Protein AF-A0A1H7C2C5-F1 (afdb_monomer_lite)

Foldseek 3Di:
DVVVVVVLVVVVVVLVCVVVPDPPPPALPVVLLVSLLVQLLQQLLVLLVCVVPDDPVVSVVSLVVQLVCSLVVSLVCCCVRVNVPDDPVCSVVSSVVSSVSSNVSSPCSNPVVVVVVVVVVVVVVVVVD

Radius of gyration: 17.43 Å; chains: 1; bounding box: 59×27×44 Å

pLDDT: mean 74.54, std 15.96, range [37.81, 93.19]

Structure (mmCIF, N/CA/C/O backbone):
data_AF-A0A1H7C2C5-F1
#
_entry.id   AF-A0A1H7C2C5-F1
#
loop_
_atom_site.group_PDB
_atom_site.id
_atom_site.type_symbol
_atom_site.label_atom_id
_atom_site.label_alt_id
_atom_site.label_comp_id
_atom_site.label_asym_id
_atom_site.label_entity_id
_atom_site.label_seq_id
_atom_site.pdbx_PDB_ins_code
_atom_site.Cartn_x
_atom_site.Cartn_y
_atom_site.Cartn_z
_atom_site.occupancy
_atom_site.B_iso_or_equiv
_atom_site.auth_seq_id
_atom_site.auth_comp_id
_atom_site.auth_asym_id
_atom_site.auth_atom_id
_atom_site.pdbx_PDB_model_num
ATOM 1 N N . MET A 1 1 ? -12.682 -12.907 15.965 1.00 45.16 1 MET A N 1
ATOM 2 C CA . MET A 1 1 ? -11.270 -12.513 15.734 1.00 45.16 1 MET A CA 1
ATOM 3 C C . MET A 1 1 ? -10.476 -13.468 14.836 1.00 45.16 1 MET A C 1
ATOM 5 O O . MET A 1 1 ? -10.041 -13.028 13.784 1.00 45.16 1 MET A O 1
ATOM 9 N N . ARG A 1 2 ? -10.284 -14.760 15.165 1.00 41.16 2 ARG A N 1
ATOM 10 C CA . ARG A 1 2 ? -9.334 -15.632 14.422 1.00 41.16 2 ARG A CA 1
ATOM 11 C C . ARG A 1 2 ? -9.697 -15.914 12.943 1.00 41.16 2 ARG A C 1
ATOM 13 O O . ARG A 1 2 ? -8.806 -16.220 12.161 1.00 41.16 2 ARG A O 1
ATOM 20 N N . LYS A 1 3 ? -10.975 -15.812 12.546 1.00 41.53 3 LYS A N 1
ATOM 21 C CA . LYS A 1 3 ? -11.423 -16.008 11.148 1.00 41.53 3 LYS A CA 1
ATOM 22 C C . LYS A 1 3 ? -11.149 -14.797 10.244 1.00 41.53 3 LYS A C 1
ATOM 24 O O . LYS A 1 3 ? -10.765 -14.988 9.099 1.00 41.53 3 LYS A O 1
ATOM 29 N N . GLU A 1 4 ? -11.279 -13.574 10.760 1.00 46.84 4 GLU A N 1
ATOM 30 C CA . GLU A 1 4 ? -11.081 -12.355 9.960 1.00 46.84 4 GLU A CA 1
ATOM 31 C C . GLU A 1 4 ? -9.606 -12.124 9.619 1.00 46.84 4 GLU A C 1
ATOM 33 O O . GLU A 1 4 ? -9.287 -11.840 8.468 1.00 46.84 4 GLU A O 1
ATOM 38 N N . ILE A 1 5 ? -8.701 -12.382 10.574 1.00 52.12 5 ILE A N 1
ATOM 39 C CA . ILE A 1 5 ? -7.242 -12.312 10.366 1.00 52.12 5 ILE A CA 1
ATOM 40 C C . ILE A 1 5 ? -6.801 -13.255 9.233 1.00 52.12 5 ILE A C 1
ATOM 42 O O . ILE A 1 5 ? -6.008 -12.872 8.377 1.00 52.12 5 ILE A O 1
ATOM 46 N N . LYS A 1 6 ? -7.360 -14.474 9.179 1.00 50.94 6 LYS A N 1
ATOM 47 C CA . LYS A 1 6 ? -7.051 -15.449 8.119 1.00 50.94 6 LYS A CA 1
ATOM 48 C C . LYS A 1 6 ? -7.503 -14.969 6.743 1.00 50.94 6 LYS A C 1
ATOM 50 O O . LYS A 1 6 ? -6.771 -15.156 5.783 1.00 50.94 6 LYS A O 1
ATOM 55 N N . LEU A 1 7 ? -8.669 -14.329 6.658 1.00 60.94 7 LEU A N 1
ATOM 56 C CA . LEU A 1 7 ? -9.227 -13.822 5.402 1.00 60.94 7 LEU A CA 1
ATOM 57 C C . LEU A 1 7 ? -8.425 -12.638 4.844 1.00 60.94 7 LEU A C 1
ATOM 59 O O . LEU A 1 7 ? -8.305 -12.509 3.635 1.00 60.94 7 LEU A O 1
ATOM 63 N N . HIS A 1 8 ? -7.829 -11.816 5.714 1.00 57.47 8 HIS A N 1
ATOM 64 C CA . HIS A 1 8 ? -6.982 -10.685 5.313 1.00 57.47 8 HIS A CA 1
ATOM 65 C C . HIS A 1 8 ? -5.645 -11.148 4.743 1.00 57.47 8 HIS A C 1
ATOM 67 O O . HIS A 1 8 ? -5.204 -10.657 3.708 1.00 57.47 8 HIS A O 1
ATOM 73 N N . ILE A 1 9 ? -5.027 -12.124 5.407 1.00 58.62 9 ILE A N 1
ATOM 74 C CA . ILE A 1 9 ? -3.792 -12.749 4.937 1.00 58.62 9 ILE A CA 1
ATOM 75 C C . ILE A 1 9 ? -4.055 -13.494 3.622 1.00 58.62 9 ILE A C 1
ATOM 77 O O . ILE A 1 9 ? -3.260 -13.363 2.699 1.00 58.62 9 ILE A O 1
ATOM 81 N N . LEU A 1 10 ? -5.192 -14.195 3.497 1.00 64.19 10 LEU A N 1
ATOM 82 C CA . LEU A 1 10 ? -5.603 -14.834 2.241 1.00 64.19 10 LEU A CA 1
ATOM 83 C C . LEU A 1 10 ? -5.870 -13.820 1.128 1.00 64.19 10 LEU A C 1
ATOM 85 O O . LEU A 1 10 ? -5.505 -14.081 -0.010 1.00 64.19 10 LEU A O 1
ATOM 89 N N . PHE A 1 11 ? -6.500 -12.685 1.448 1.00 66.12 11 PHE A N 1
ATOM 90 C CA . PHE A 1 11 ? -6.742 -11.619 0.483 1.00 66.12 11 PHE A CA 1
ATOM 91 C C . PHE A 1 11 ? -5.412 -11.073 -0.027 1.00 66.12 11 PHE A C 1
ATOM 93 O O . PHE A 1 11 ? -5.186 -11.170 -1.222 1.00 66.12 11 PHE A O 1
ATOM 100 N N . CYS A 1 12 ? -4.508 -10.629 0.860 1.00 64.81 12 CYS A N 1
ATOM 101 C CA . CYS A 1 12 ? -3.167 -10.158 0.488 1.00 64.81 12 CYS A CA 1
ATOM 102 C C . CYS A 1 12 ? -2.358 -11.199 -0.299 1.00 64.81 12 CYS A C 1
ATOM 104 O O . CYS A 1 12 ? -1.734 -10.849 -1.294 1.00 64.81 12 CYS A O 1
ATOM 106 N N . LEU A 1 13 ? -2.353 -12.469 0.124 1.00 62.38 13 LEU A N 1
ATOM 107 C CA . LEU A 1 13 ? -1.646 -13.542 -0.589 1.00 62.38 13 LEU A CA 1
ATOM 108 C C . LEU A 1 13 ? -2.272 -13.831 -1.956 1.00 62.38 13 LEU A C 1
ATOM 110 O O . LEU A 1 13 ? -1.547 -14.051 -2.922 1.00 62.38 13 LEU A O 1
ATOM 114 N N . GLY A 1 14 ? -3.602 -13.812 -2.049 1.00 66.50 14 GLY A N 1
ATOM 115 C CA . GLY A 1 14 ? -4.335 -14.017 -3.294 1.00 66.50 14 GLY A CA 1
ATOM 116 C C . GLY A 1 14 ? -4.087 -12.893 -4.296 1.00 66.50 14 GLY A C 1
ATOM 117 O O . GLY A 1 14 ? -3.810 -13.169 -5.460 1.00 66.50 14 GLY A O 1
ATOM 118 N N . THR A 1 15 ? -4.103 -11.635 -3.851 1.00 62.94 15 THR A N 1
ATOM 119 C CA . THR A 1 15 ? -3.767 -10.490 -4.704 1.00 62.94 15 THR A CA 1
ATOM 120 C C . THR A 1 15 ? -2.300 -10.508 -5.139 1.00 62.94 15 THR A C 1
ATOM 122 O O . THR A 1 15 ? -2.024 -10.231 -6.304 1.00 62.94 15 THR A O 1
ATOM 125 N N . LEU A 1 16 ? -1.371 -10.914 -4.265 1.00 60.38 16 LEU A N 1
ATOM 126 C CA . LEU A 1 16 ? 0.046 -11.079 -4.616 1.00 60.38 16 LEU A CA 1
ATOM 127 C C . LEU A 1 16 ? 0.260 -12.173 -5.683 1.00 60.38 16 LEU A C 1
ATOM 129 O O . LEU A 1 16 ? 0.997 -11.964 -6.643 1.00 60.38 16 LEU A O 1
ATOM 133 N N . LEU A 1 17 ? -0.412 -13.324 -5.546 1.00 63.19 17 LEU A N 1
ATOM 134 C CA . LEU A 1 17 ? -0.318 -14.448 -6.490 1.00 63.19 17 LEU A CA 1
ATOM 135 C C . LEU A 1 17 ? -0.891 -14.113 -7.873 1.00 63.19 17 LEU A C 1
ATOM 137 O O . LEU A 1 17 ? -0.313 -14.517 -8.880 1.00 63.19 17 LEU A O 1
ATOM 141 N N . ILE A 1 18 ? -1.987 -13.351 -7.933 1.00 62.50 18 ILE A N 1
ATOM 142 C CA . ILE A 1 18 ? -2.573 -12.886 -9.201 1.00 62.50 18 ILE A CA 1
ATOM 143 C C . ILE A 1 18 ? -1.588 -11.979 -9.955 1.00 62.50 18 ILE A C 1
ATOM 145 O O . ILE A 1 18 ? -1.465 -12.096 -11.171 1.00 62.50 18 ILE A O 1
ATOM 149 N N . PHE A 1 19 ? -0.845 -11.128 -9.244 1.00 54.84 19 PHE A N 1
ATOM 150 C CA . PHE A 1 19 ? 0.136 -10.222 -9.850 1.00 54.84 19 PHE A CA 1
ATOM 151 C C . PHE A 1 19 ? 1.435 -10.903 -10.285 1.00 54.84 19 PHE A C 1
ATOM 153 O O . PHE A 1 19 ? 2.002 -10.521 -11.300 1.00 54.84 19 PHE A O 1
ATOM 160 N N . ILE A 1 20 ? 1.900 -11.916 -9.550 1.00 56.19 20 ILE A N 1
ATOM 161 C CA . ILE A 1 20 ? 3.077 -12.706 -9.950 1.00 56.19 20 ILE A CA 1
ATOM 162 C C . ILE A 1 20 ? 2.745 -13.604 -11.156 1.00 56.19 20 ILE A C 1
ATOM 164 O O . ILE A 1 20 ? 3.611 -13.868 -11.986 1.00 56.19 20 ILE A O 1
ATOM 168 N N . GLY A 1 21 ? 1.500 -14.089 -11.249 1.00 52.66 21 GLY A N 1
ATOM 169 C CA . GLY A 1 21 ? 1.078 -15.057 -12.264 1.00 52.66 21 GLY A CA 1
ATOM 170 C C . GLY A 1 21 ? 0.558 -14.466 -13.576 1.00 52.66 21 GLY A C 1
ATOM 171 O O . GLY A 1 21 ? 0.547 -15.176 -14.580 1.00 52.66 21 GLY A O 1
ATOM 172 N N . GLN A 1 22 ? 0.113 -13.205 -13.602 1.00 53.41 22 GLN A N 1
ATOM 173 C CA . GLN A 1 22 ? -0.385 -12.584 -14.830 1.00 53.41 22 GLN A CA 1
ATOM 174 C C . GLN A 1 22 ? 0.714 -11.782 -15.532 1.00 53.41 22 GLN A C 1
ATOM 176 O O . GLN A 1 22 ? 1.234 -10.825 -14.959 1.00 53.41 22 GLN A O 1
ATOM 181 N N . PRO A 1 23 ? 1.028 -12.087 -16.802 1.00 48.84 23 PRO A N 1
ATOM 182 C CA . PRO A 1 23 ? 1.671 -11.110 -17.651 1.00 48.84 23 PRO A CA 1
ATOM 183 C C . PRO A 1 23 ? 0.610 -10.028 -17.928 1.00 48.84 23 PRO A C 1
ATOM 185 O O . PRO A 1 23 ? -0.391 -10.268 -18.603 1.00 48.84 23 PRO A O 1
ATOM 188 N N . LEU A 1 24 ? 0.756 -8.852 -17.321 1.00 54.78 24 LEU A N 1
ATOM 189 C CA . LEU A 1 24 ? -0.144 -7.717 -17.535 1.00 54.78 24 LEU A CA 1
ATOM 190 C C . LEU A 1 24 ? 0.228 -7.074 -18.875 1.00 54.78 24 LEU A C 1
ATOM 192 O O . LEU A 1 24 ? 0.979 -6.105 -18.915 1.00 54.78 24 LEU A O 1
ATOM 196 N N . ILE A 1 25 ? -0.224 -7.693 -19.969 1.00 57.34 25 ILE A N 1
ATOM 197 C CA . ILE A 1 25 ? 0.413 -7.562 -21.290 1.00 57.34 25 ILE A CA 1
ATOM 198 C C . ILE A 1 25 ? 0.196 -6.216 -21.997 1.00 57.34 25 ILE A C 1
ATOM 200 O O . ILE A 1 25 ? 1.007 -5.894 -22.850 1.00 57.34 25 ILE A O 1
ATOM 204 N N . ASP A 1 26 ? -0.751 -5.360 -21.602 1.00 60.28 26 ASP A N 1
ATOM 205 C CA . ASP A 1 26 ? -0.970 -4.109 -22.356 1.00 60.28 26 ASP A CA 1
ATOM 206 C C . ASP A 1 26 ? -0.792 -2.809 -21.551 1.00 60.28 26 ASP A C 1
ATOM 208 O O . ASP A 1 26 ? -0.499 -1.777 -22.144 1.00 60.28 26 ASP A O 1
ATOM 212 N N . ASN A 1 27 ? -0.949 -2.811 -20.216 1.00 68.88 27 ASN A N 1
ATOM 213 C CA . ASN A 1 27 ? -0.888 -1.585 -19.392 1.00 68.88 27 ASN A CA 1
ATOM 214 C C . ASN A 1 27 ? -0.433 -1.847 -17.934 1.00 68.88 27 ASN A C 1
ATOM 216 O O . ASN A 1 27 ? -1.234 -1.727 -16.997 1.00 68.88 27 ASN A O 1
ATOM 220 N N . PRO A 1 28 ? 0.849 -2.180 -17.695 1.00 73.38 28 PRO A N 1
ATOM 221 C CA . PRO A 1 28 ? 1.359 -2.523 -16.361 1.00 73.38 28 PRO A CA 1
ATOM 222 C C . PRO A 1 28 ? 1.219 -1.378 -15.339 1.00 73.38 28 PRO A C 1
ATOM 224 O O . PRO A 1 28 ? 0.956 -1.631 -14.163 1.00 73.38 28 PRO A O 1
ATOM 227 N N . HIS A 1 29 ? 1.300 -0.118 -15.783 1.00 75.50 29 HIS A N 1
ATOM 228 C CA . HIS A 1 29 ? 1.165 1.066 -14.924 1.00 75.50 29 HIS A CA 1
ATOM 229 C C . HIS A 1 29 ? -0.220 1.173 -14.270 1.00 75.50 29 HIS A C 1
ATOM 231 O O . HIS A 1 29 ? -0.331 1.362 -13.057 1.00 75.50 29 HIS A O 1
ATOM 237 N N . SER A 1 30 ? -1.289 1.044 -15.063 1.00 73.50 30 SER A N 1
ATOM 238 C CA . SER A 1 30 ? -2.669 1.178 -14.580 1.00 73.50 30 SER A CA 1
ATOM 239 C C . SER A 1 30 ? -3.022 0.074 -13.593 1.00 73.50 30 SER A C 1
ATOM 241 O O . SER A 1 30 ? -3.701 0.315 -12.595 1.00 73.50 30 SER A O 1
ATOM 243 N N . VAL A 1 31 ? -2.525 -1.134 -13.852 1.00 77.62 31 VAL A N 1
ATOM 244 C CA . VAL A 1 31 ? -2.812 -2.299 -13.022 1.00 77.62 31 VAL A CA 1
ATOM 245 C C . VAL A 1 31 ? -2.049 -2.216 -11.700 1.00 77.62 31 VAL A C 1
ATOM 247 O O . VAL A 1 31 ? -2.656 -2.385 -10.642 1.00 77.62 31 VAL A O 1
ATOM 250 N N . PHE A 1 32 ? -0.771 -1.828 -11.733 1.00 83.62 32 PHE A N 1
ATOM 251 C CA . PHE A 1 32 ? -0.003 -1.505 -10.529 1.00 83.62 32 PHE A CA 1
ATOM 252 C C . PHE A 1 32 ? -0.688 -0.425 -9.675 1.00 83.62 32 PHE A C 1
ATOM 254 O O . PHE A 1 32 ? -0.890 -0.619 -8.474 1.00 83.62 32 PHE A O 1
ATOM 261 N N . GLY A 1 33 ? -1.101 0.688 -10.291 1.00 79.56 33 GLY A N 1
ATOM 262 C CA . GLY A 1 33 ? -1.767 1.784 -9.585 1.00 79.56 33 GLY A CA 1
ATOM 263 C C . GLY A 1 33 ? -3.083 1.355 -8.931 1.00 79.56 33 GLY A C 1
ATOM 264 O O . GLY A 1 33 ? -3.322 1.654 -7.759 1.00 79.56 33 GLY A O 1
ATOM 265 N N . TYR A 1 34 ? -3.915 0.600 -9.653 1.00 79.94 34 TYR A N 1
ATOM 266 C CA . TYR A 1 34 ? -5.188 0.095 -9.133 1.00 79.94 34 TYR A CA 1
ATOM 267 C C . TYR A 1 34 ? -4.999 -0.891 -7.972 1.00 79.94 34 TYR A C 1
ATOM 269 O O . TYR A 1 34 ? -5.740 -0.864 -6.987 1.00 79.94 34 TYR A O 1
ATOM 277 N N . PHE A 1 35 ? -3.976 -1.736 -8.045 1.00 82.56 35 PHE A N 1
ATOM 278 C CA . PHE A 1 35 ? -3.631 -2.650 -6.963 1.00 82.56 35 PHE A CA 1
ATOM 279 C C . PHE A 1 35 ? -3.156 -1.918 -5.715 1.00 82.56 35 PHE A C 1
ATOM 281 O O . PHE A 1 35 ? -3.686 -2.145 -4.624 1.00 82.56 35 PHE A O 1
ATOM 288 N N . LEU A 1 36 ? -2.201 -1.001 -5.880 1.00 85.94 36 LEU A N 1
ATOM 289 C CA . LEU A 1 36 ? -1.669 -0.213 -4.776 1.00 85.94 36 LEU A CA 1
ATOM 290 C C . LEU A 1 36 ? -2.789 0.585 -4.090 1.00 85.94 36 LEU A C 1
ATOM 292 O O . LEU A 1 36 ? -2.832 0.655 -2.860 1.00 85.94 36 LEU A O 1
ATOM 296 N N . PHE A 1 37 ? -3.739 1.105 -4.874 1.00 86.88 37 PHE A N 1
ATOM 297 C CA . PHE A 1 37 ? -4.947 1.773 -4.392 1.00 86.88 37 PHE A CA 1
ATOM 298 C C . PHE A 1 37 ? -5.807 0.858 -3.514 1.00 86.88 37 PHE A C 1
ATOM 300 O O . PHE A 1 37 ? -6.070 1.181 -2.352 1.00 86.88 37 PHE A O 1
ATOM 307 N N . LEU A 1 38 ? -6.230 -0.296 -4.045 1.00 86.25 38 LEU A N 1
ATOM 308 C CA . LEU A 1 38 ? -7.117 -1.222 -3.337 1.00 86.25 38 LEU A CA 1
ATOM 309 C C . LEU A 1 38 ? -6.478 -1.749 -2.050 1.00 86.25 38 LEU A C 1
ATOM 311 O O . LEU A 1 38 ? -7.121 -1.744 -0.997 1.00 86.25 38 LEU A O 1
ATOM 315 N N . CYS A 1 39 ? -5.215 -2.166 -2.119 1.00 86.44 39 CYS A N 1
ATOM 316 C CA . CYS A 1 39 ? -4.474 -2.686 -0.976 1.00 86.44 39 CYS A CA 1
ATOM 317 C C . CYS A 1 39 ? -4.287 -1.630 0.121 1.00 86.44 39 CYS A C 1
ATOM 319 O O . CYS A 1 39 ? -4.517 -1.919 1.299 1.00 86.44 39 CYS A O 1
ATOM 321 N N . SER A 1 40 ? -3.947 -0.395 -0.253 1.00 90.19 40 SER A N 1
ATOM 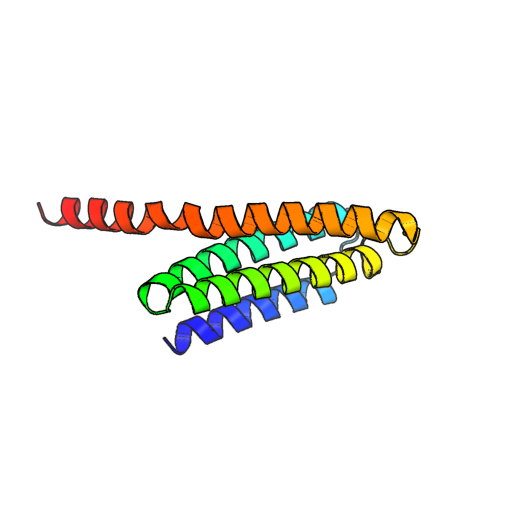322 C CA . SER A 1 40 ? -3.764 0.700 0.703 1.00 90.19 40 SER A CA 1
ATOM 323 C C . SER A 1 40 ? -5.086 1.116 1.358 1.00 90.19 40 SER A C 1
ATOM 325 O O . SER A 1 40 ? -5.144 1.258 2.579 1.00 90.19 40 SER A O 1
ATOM 327 N N . ILE A 1 41 ? -6.181 1.231 0.596 1.00 89.31 41 ILE A N 1
ATOM 328 C CA . ILE A 1 41 ? -7.514 1.514 1.163 1.00 89.31 41 ILE A CA 1
ATOM 329 C C . ILE A 1 41 ? -7.959 0.397 2.104 1.00 89.31 41 ILE A C 1
ATOM 331 O O . ILE A 1 41 ? -8.450 0.658 3.207 1.00 89.31 41 ILE A O 1
ATOM 335 N N . TYR A 1 42 ? -7.789 -0.853 1.683 1.00 86.00 42 TYR A N 1
ATOM 336 C CA . TYR A 1 42 ? -8.143 -2.005 2.496 1.00 86.00 42 TYR A CA 1
ATOM 337 C C . TYR A 1 42 ? -7.386 -2.012 3.825 1.00 86.00 42 TYR A C 1
ATOM 339 O O . TYR A 1 42 ? -7.987 -2.190 4.886 1.00 86.00 42 TYR A O 1
ATOM 347 N N . MET A 1 43 ? -6.079 -1.756 3.777 1.00 87.69 43 MET A N 1
ATOM 348 C CA . MET A 1 43 ? -5.244 -1.713 4.968 1.00 87.69 43 MET A CA 1
ATOM 349 C C . MET A 1 43 ? -5.646 -0.561 5.897 1.00 87.69 43 MET A C 1
ATOM 351 O O . MET A 1 43 ? -5.783 -0.768 7.102 1.00 87.69 43 MET A O 1
ATOM 355 N N . GLY A 1 44 ? -5.949 0.618 5.346 1.00 88.38 44 GLY A N 1
ATOM 356 C CA . GLY A 1 44 ? -6.478 1.749 6.111 1.00 88.38 44 GLY A CA 1
ATOM 357 C C . GLY A 1 44 ? -7.768 1.395 6.855 1.00 88.38 44 GLY A C 1
ATOM 358 O O . GLY A 1 44 ? -7.900 1.646 8.056 1.00 88.38 44 GLY A O 1
ATOM 359 N N . ARG A 1 45 ? -8.697 0.724 6.166 1.00 87.19 45 ARG A N 1
ATOM 360 C CA . ARG A 1 45 ? -9.943 0.223 6.762 1.00 87.19 45 ARG A CA 1
ATOM 361 C C . ARG A 1 45 ? -9.676 -0.803 7.865 1.00 87.19 45 ARG A C 1
ATOM 363 O O . ARG A 1 45 ? -10.344 -0.770 8.900 1.00 87.19 45 ARG A O 1
ATOM 370 N N . TRP A 1 46 ? -8.728 -1.714 7.663 1.00 86.75 46 TRP A N 1
ATOM 371 C CA . TRP A 1 46 ? -8.376 -2.707 8.675 1.00 86.75 46 TRP A CA 1
ATOM 372 C C . TRP A 1 46 ? -7.801 -2.057 9.938 1.00 86.75 46 TRP A C 1
ATOM 374 O O . TRP A 1 46 ? -8.245 -2.389 11.039 1.00 86.75 46 TRP A O 1
ATOM 384 N N . ILE A 1 47 ? -6.899 -1.081 9.789 1.00 88.44 47 ILE A N 1
ATOM 385 C CA . ILE A 1 47 ? -6.328 -0.316 10.909 1.00 88.44 47 ILE A CA 1
ATOM 386 C C . ILE A 1 47 ? -7.444 0.376 11.706 1.00 88.44 47 ILE A C 1
ATOM 388 O O . ILE A 1 47 ? -7.458 0.313 12.936 1.00 88.44 47 ILE A O 1
ATOM 392 N N . TYR A 1 48 ? -8.429 0.972 11.026 1.00 86.00 48 TYR A N 1
ATOM 393 C CA . TYR A 1 48 ? -9.604 1.539 11.692 1.00 86.00 48 TYR A CA 1
ATOM 394 C C . TYR A 1 48 ? -10.406 0.476 12.457 1.00 86.00 48 TYR A C 1
ATOM 396 O O . TYR A 1 48 ? -10.805 0.702 13.598 1.00 86.00 48 TYR A O 1
ATOM 404 N N . GLY A 1 49 ? -10.592 -0.713 11.880 1.00 80.88 49 GLY A N 1
ATOM 405 C CA . GLY A 1 49 ? -11.211 -1.853 12.563 1.00 80.88 49 GLY A CA 1
ATOM 406 C C . GLY A 1 49 ? -10.482 -2.267 13.848 1.00 80.88 49 GLY A C 1
ATOM 407 O O . GLY A 1 49 ? -11.133 -2.618 14.830 1.00 80.88 49 GLY A O 1
ATOM 408 N N . GLN A 1 50 ? -9.150 -2.168 13.877 1.00 82.44 50 GLN A N 1
ATOM 409 C CA . GLN A 1 50 ? -8.347 -2.442 15.078 1.00 82.44 50 GLN A CA 1
ATOM 410 C C . GLN A 1 50 ? -8.383 -1.305 16.110 1.00 82.44 50 GLN A C 1
ATOM 412 O O . GLN A 1 50 ? -8.071 -1.535 17.279 1.00 82.44 50 GLN A O 1
ATOM 417 N N . SER A 1 51 ? -8.803 -0.095 15.721 1.00 81.19 51 SER A N 1
ATOM 418 C CA . SER A 1 51 ? -8.809 1.073 16.612 1.00 81.19 51 SER A CA 1
ATOM 419 C C . SER A 1 51 ? -9.756 0.959 17.809 1.00 81.19 51 SER A C 1
ATOM 421 O O . SER A 1 51 ? -9.584 1.664 18.797 1.00 81.19 51 SER A O 1
ATOM 423 N N . TYR A 1 52 ? -10.728 0.045 17.748 1.00 75.31 52 TYR A N 1
ATOM 424 C CA . TYR A 1 52 ? -11.669 -0.217 18.840 1.00 75.31 52 TYR A CA 1
ATOM 425 C C . TYR A 1 52 ? -11.069 -1.048 19.978 1.00 75.31 52 TYR A C 1
ATOM 427 O O . TYR A 1 52 ? -11.628 -1.074 21.072 1.00 75.31 52 TYR A O 1
ATOM 435 N N . THR A 1 53 ? -9.966 -1.752 19.720 1.00 75.88 53 THR A N 1
ATOM 436 C CA . THR A 1 53 ? -9.359 -2.701 20.667 1.00 75.88 53 THR A CA 1
ATOM 437 C C . THR A 1 53 ? -7.883 -2.431 20.940 1.00 75.88 53 THR A C 1
ATOM 439 O O . THR A 1 53 ? -7.353 -2.946 21.920 1.00 75.88 53 THR A O 1
ATOM 442 N N . ALA A 1 54 ? -7.205 -1.670 20.080 1.00 77.69 54 ALA A N 1
ATOM 443 C CA . ALA A 1 54 ? -5.780 -1.373 20.188 1.00 77.69 54 ALA A CA 1
ATOM 444 C C .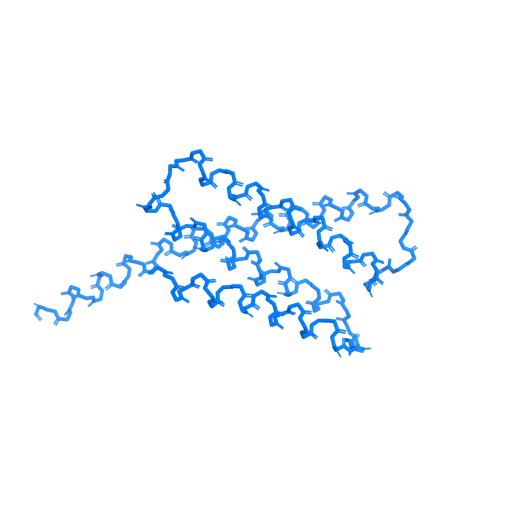 ALA A 1 54 ? -5.522 0.004 20.821 1.00 77.69 54 ALA A C 1
ATOM 446 O O . ALA A 1 54 ? -6.310 0.937 20.662 1.00 77.69 54 ALA A O 1
ATOM 447 N N . ASN A 1 55 ? -4.380 0.152 21.498 1.00 86.75 55 ASN A N 1
ATOM 448 C CA . ASN A 1 55 ? -3.934 1.447 22.008 1.00 86.75 55 ASN A CA 1
ATOM 449 C C . ASN A 1 55 ? -3.548 2.386 20.859 1.00 86.75 55 ASN A C 1
ATOM 451 O O . ASN A 1 55 ? -3.113 1.944 19.794 1.00 86.75 55 ASN A O 1
ATOM 455 N N . TRP A 1 56 ? -3.608 3.698 21.100 1.00 80.62 56 TRP A N 1
ATOM 456 C CA . TRP A 1 56 ? -3.249 4.708 20.096 1.00 80.62 56 TRP A CA 1
ATOM 457 C C . TRP A 1 56 ? -1.839 4.516 19.516 1.00 80.62 56 TRP A C 1
ATOM 459 O O . TRP A 1 56 ? -1.626 4.657 18.313 1.00 80.62 56 TRP A O 1
ATOM 469 N N . LEU A 1 57 ? -0.886 4.119 20.364 1.00 86.06 57 LEU A N 1
ATOM 470 C CA . LEU A 1 57 ? 0.491 3.838 19.962 1.00 86.06 57 LEU A CA 1
ATOM 471 C C . LEU A 1 57 ? 0.601 2.608 19.040 1.00 86.06 57 LEU A C 1
ATOM 473 O O . LEU A 1 57 ? 1.416 2.601 18.119 1.00 86.06 57 LEU A O 1
ATOM 477 N N . ASP A 1 58 ? -0.243 1.595 19.237 1.00 82.38 58 ASP A N 1
ATOM 478 C CA . ASP A 1 58 ? -0.271 0.400 18.388 1.00 82.3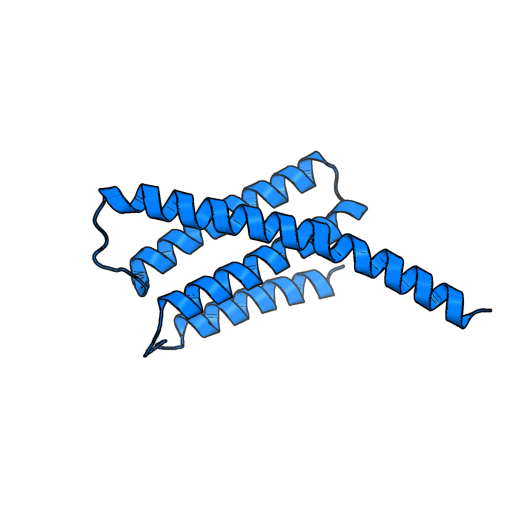8 58 ASP A CA 1
ATOM 479 C C . ASP A 1 58 ? -0.924 0.697 17.036 1.00 82.38 58 ASP A C 1
ATOM 481 O O . ASP A 1 58 ? -0.408 0.275 16.003 1.00 82.38 58 ASP A O 1
ATOM 485 N N . ILE A 1 59 ? -1.991 1.501 17.017 1.00 86.19 59 ILE A N 1
ATOM 486 C CA . ILE A 1 59 ? -2.618 1.994 15.779 1.00 86.19 59 ILE A CA 1
ATOM 487 C C . ILE A 1 59 ? -1.601 2.793 14.957 1.00 86.19 59 ILE A C 1
ATOM 489 O O . ILE A 1 59 ? -1.460 2.572 13.753 1.00 86.19 59 ILE A O 1
ATOM 493 N N . PHE A 1 60 ? -0.852 3.684 15.613 1.00 86.31 60 PHE A N 1
ATOM 494 C CA . PHE A 1 60 ? 0.206 4.465 14.978 1.00 86.31 60 PHE A CA 1
ATOM 495 C C . PHE A 1 60 ? 1.286 3.560 14.368 1.00 86.31 60 PHE A C 1
ATOM 497 O O . PHE A 1 60 ? 1.652 3.728 13.204 1.00 86.31 60 PHE A O 1
ATOM 504 N N . ARG A 1 61 ? 1.747 2.543 15.108 1.00 85.94 61 ARG A N 1
ATOM 505 C CA . ARG A 1 61 ? 2.709 1.548 14.602 1.00 85.94 61 ARG A CA 1
ATOM 506 C C . ARG A 1 61 ? 2.163 0.765 13.409 1.00 85.94 61 ARG A C 1
ATOM 508 O O . ARG A 1 61 ? 2.878 0.609 12.423 1.00 85.94 61 ARG A O 1
ATOM 515 N N . MET A 1 62 ? 0.913 0.303 13.467 1.00 86.81 62 MET A N 1
ATOM 516 C CA . MET A 1 62 ? 0.266 -0.421 12.364 1.00 86.81 62 MET A CA 1
ATOM 517 C C . MET A 1 62 ? 0.156 0.445 11.106 1.00 86.81 62 MET A C 1
ATOM 519 O O . MET A 1 62 ? 0.410 -0.047 10.005 1.00 86.81 62 MET A O 1
ATOM 523 N N . PHE A 1 63 ? -0.172 1.730 11.263 1.00 89.44 63 PHE A N 1
ATOM 524 C CA . PHE A 1 63 ? -0.219 2.686 10.161 1.00 89.44 63 PHE A CA 1
ATOM 525 C C . PHE A 1 63 ? 1.155 2.880 9.520 1.00 89.44 63 PHE A C 1
ATOM 527 O O . PHE A 1 63 ? 1.294 2.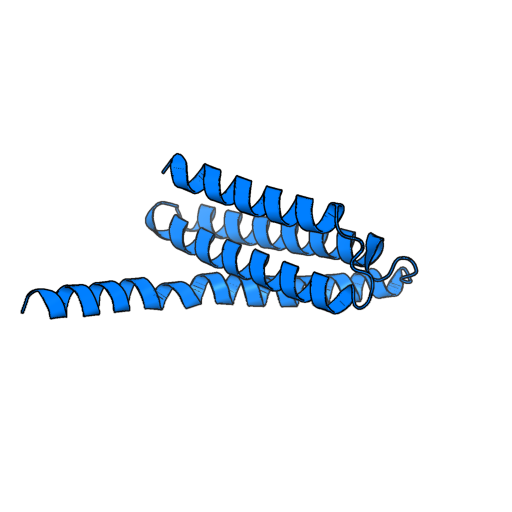685 8.314 1.00 89.44 63 PHE A O 1
ATOM 534 N N . PHE A 1 64 ? 2.179 3.198 10.317 1.00 90.31 64 PHE A N 1
ATOM 535 C CA . PHE A 1 64 ? 3.533 3.419 9.805 1.00 90.31 64 PHE A CA 1
ATOM 536 C C . PHE A 1 64 ? 4.122 2.166 9.159 1.00 90.31 64 PHE A C 1
ATOM 538 O O . PHE A 1 64 ? 4.695 2.253 8.077 1.00 90.31 64 PHE A O 1
ATOM 545 N N . LEU A 1 65 ? 3.941 0.996 9.773 1.00 90.00 65 LEU A N 1
ATOM 546 C CA . LEU A 1 65 ? 4.422 -0.263 9.209 1.00 90.00 65 LEU A CA 1
ATOM 547 C C . LEU A 1 65 ? 3.740 -0.572 7.872 1.00 90.00 65 LEU A C 1
ATOM 549 O O . LEU A 1 65 ? 4.411 -0.955 6.918 1.00 90.00 65 LEU A O 1
ATOM 553 N N . SER A 1 66 ? 2.425 -0.355 7.785 1.00 87.25 66 SER A N 1
ATOM 554 C CA . SER A 1 66 ? 1.671 -0.527 6.539 1.00 87.25 66 SER A CA 1
ATOM 555 C C . SER A 1 66 ? 2.133 0.451 5.463 1.00 87.25 66 SER A C 1
ATOM 557 O O . SER A 1 66 ? 2.361 0.048 4.326 1.00 87.25 66 SER A O 1
ATOM 559 N N . PHE A 1 67 ? 2.317 1.721 5.824 1.00 92.38 67 PHE A N 1
ATOM 560 C CA . PHE A 1 67 ? 2.832 2.755 4.933 1.00 92.38 67 PHE A CA 1
ATOM 561 C C . PHE A 1 67 ? 4.210 2.386 4.373 1.00 92.38 67 PHE A C 1
ATOM 563 O O . PHE A 1 67 ? 4.394 2.408 3.157 1.00 92.38 67 PHE A O 1
ATOM 570 N N . PHE A 1 68 ? 5.156 1.990 5.227 1.00 90.31 68 PHE A N 1
ATOM 571 C CA . PHE A 1 68 ? 6.494 1.595 4.787 1.00 90.31 68 PHE A CA 1
ATOM 572 C C . PHE A 1 68 ? 6.471 0.327 3.931 1.00 90.31 68 PHE A C 1
ATOM 574 O O . PHE A 1 68 ? 7.105 0.301 2.877 1.00 90.31 68 PHE A O 1
ATOM 581 N N . ALA A 1 69 ? 5.718 -0.699 4.339 1.00 87.94 69 ALA A N 1
ATOM 582 C CA . ALA A 1 69 ? 5.622 -1.956 3.602 1.00 87.94 69 ALA A CA 1
ATOM 583 C C . ALA A 1 69 ? 5.063 -1.746 2.187 1.00 87.94 69 ALA A C 1
ATOM 585 O O . ALA A 1 69 ? 5.647 -2.235 1.220 1.00 87.94 69 ALA A O 1
ATOM 586 N N . TRP A 1 70 ? 3.980 -0.977 2.050 1.00 87.44 70 TRP A N 1
ATOM 587 C CA . TRP A 1 70 ? 3.376 -0.693 0.747 1.00 87.44 70 TRP A CA 1
ATOM 588 C C . TRP A 1 70 ? 4.197 0.286 -0.092 1.00 87.44 70 TRP A C 1
ATOM 590 O O . TRP A 1 70 ? 4.250 0.121 -1.305 1.00 87.44 70 TRP A O 1
ATOM 600 N N . SER A 1 71 ? 4.896 1.244 0.522 1.00 89.25 71 SER A N 1
ATOM 601 C CA . SER A 1 71 ? 5.734 2.192 -0.226 1.00 89.25 71 SER A CA 1
ATOM 602 C C . SER A 1 71 ? 6.996 1.530 -0.784 1.00 89.25 71 SER A C 1
ATOM 604 O O . SER A 1 71 ? 7.311 1.686 -1.962 1.00 89.25 71 SER A O 1
ATOM 606 N N . ILE A 1 72 ? 7.698 0.742 0.037 1.00 89.44 72 ILE A N 1
ATOM 607 C CA . ILE A 1 72 ? 8.910 0.025 -0.386 1.00 89.44 72 ILE A CA 1
ATOM 608 C C . ILE A 1 72 ? 8.544 -1.139 -1.311 1.00 89.44 72 ILE A C 1
ATOM 610 O O . ILE A 1 72 ? 9.166 -1.309 -2.358 1.00 89.44 72 ILE A O 1
ATOM 614 N N . GLY A 1 73 ? 7.512 -1.916 -0.964 1.00 86.50 73 GLY A N 1
ATOM 615 C CA . GLY A 1 73 ? 7.015 -3.000 -1.813 1.00 86.50 73 GLY A CA 1
ATOM 616 C C . GLY A 1 73 ? 6.484 -2.484 -3.150 1.00 86.50 73 GLY A C 1
ATOM 617 O O . GLY A 1 73 ? 6.788 -3.053 -4.194 1.00 86.50 73 GLY A O 1
ATOM 618 N N . GLY A 1 74 ? 5.764 -1.360 -3.132 1.00 86.88 74 GLY A N 1
ATOM 619 C CA . GLY A 1 74 ? 5.297 -0.670 -4.328 1.00 86.88 74 GLY A CA 1
ATOM 620 C C . GLY A 1 74 ? 6.452 -0.227 -5.220 1.00 86.88 74 GLY A C 1
ATOM 621 O O . GLY A 1 74 ? 6.425 -0.508 -6.413 1.00 86.88 74 GLY A O 1
ATOM 622 N N . LEU A 1 75 ? 7.499 0.383 -4.652 1.00 89.00 75 LEU A N 1
ATOM 623 C CA . LEU A 1 75 ? 8.697 0.756 -5.411 1.00 89.00 75 LEU A CA 1
ATOM 624 C C . LEU A 1 75 ? 9.391 -0.469 -6.019 1.00 89.00 75 LEU A C 1
ATOM 626 O O . LEU A 1 75 ? 9.776 -0.430 -7.183 1.00 89.00 75 LEU A O 1
ATOM 630 N N . ALA A 1 76 ? 9.529 -1.560 -5.262 1.00 85.38 76 ALA A N 1
ATOM 631 C CA . ALA A 1 76 ? 10.153 -2.785 -5.757 1.00 85.38 76 ALA A CA 1
ATOM 632 C C . ALA A 1 76 ? 9.389 -3.370 -6.956 1.00 85.38 76 ALA A C 1
ATOM 634 O O . ALA A 1 76 ? 10.008 -3.744 -7.952 1.00 85.38 76 ALA A O 1
ATOM 635 N N . VAL A 1 77 ? 8.054 -3.404 -6.900 1.00 83.81 77 VAL A N 1
ATOM 636 C CA . VAL A 1 77 ? 7.211 -3.853 -8.023 1.00 83.81 77 VAL A CA 1
ATOM 637 C C . VAL A 1 77 ? 7.284 -2.871 -9.195 1.00 83.81 77 VAL A C 1
ATOM 639 O O . VAL A 1 77 ? 7.432 -3.292 -10.339 1.00 83.81 77 VAL A O 1
ATOM 642 N N . PHE A 1 78 ? 7.242 -1.566 -8.923 1.00 85.00 78 PHE A N 1
ATOM 643 C CA . PHE A 1 78 ? 7.334 -0.531 -9.948 1.00 85.00 78 PHE A CA 1
ATOM 644 C C . PHE A 1 78 ? 8.649 -0.631 -10.729 1.00 85.00 78 PHE A C 1
ATOM 646 O O . PHE A 1 78 ? 8.638 -0.741 -11.949 1.00 85.00 78 PHE A O 1
ATOM 653 N N . VAL A 1 79 ? 9.781 -0.701 -10.031 1.00 86.19 79 VAL A N 1
ATOM 654 C CA . VAL A 1 79 ? 11.100 -0.804 -10.663 1.00 86.19 79 VAL A CA 1
ATOM 655 C C . VAL A 1 79 ? 11.299 -2.157 -11.339 1.00 86.19 79 VAL A C 1
ATOM 657 O O . VAL A 1 79 ? 11.895 -2.204 -12.397 1.00 86.19 79 VAL A O 1
ATOM 660 N N . SER A 1 80 ? 10.830 -3.271 -10.775 1.00 79.25 80 SER A N 1
ATOM 661 C CA . SER A 1 80 ? 11.088 -4.590 -11.381 1.00 79.25 80 SER A CA 1
ATOM 662 C C . SER A 1 80 ? 10.197 -4.907 -12.582 1.00 79.25 80 SER A C 1
ATOM 664 O O . SER A 1 80 ? 10.618 -5.663 -13.457 1.00 79.25 80 SER A O 1
ATOM 666 N N . TYR A 1 81 ? 8.980 -4.361 -12.623 1.00 76.3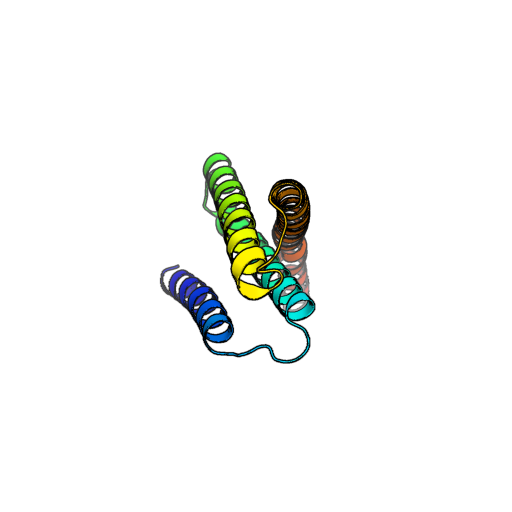8 81 TYR A N 1
ATOM 667 C CA . TYR A 1 81 ? 7.948 -4.809 -13.558 1.00 76.38 81 TYR A CA 1
ATOM 668 C C . TYR A 1 81 ? 7.362 -3.693 -14.422 1.00 76.38 81 TYR A C 1
ATOM 670 O O . TYR A 1 81 ? 7.032 -3.925 -15.581 1.00 76.38 81 TYR A O 1
ATOM 678 N N . VAL A 1 82 ? 7.219 -2.485 -13.875 1.00 79.31 82 VAL A N 1
ATOM 679 C CA . VAL A 1 82 ? 6.610 -1.357 -14.592 1.00 79.31 82 VAL A CA 1
ATOM 680 C C . VAL A 1 82 ? 7.672 -0.579 -15.368 1.00 79.31 82 VAL A C 1
ATOM 682 O O . VAL A 1 82 ? 7.470 -0.268 -16.537 1.00 79.31 82 VAL A O 1
ATOM 685 N N . GLU A 1 83 ? 8.821 -0.309 -14.747 1.00 82.62 83 GLU A N 1
ATOM 686 C CA . GLU A 1 83 ? 9.884 0.512 -15.329 1.00 82.62 83 GLU A CA 1
ATOM 687 C C . GLU A 1 83 ? 11.295 -0.055 -15.023 1.00 82.62 83 GLU A C 1
ATOM 689 O O . GLU A 1 83 ? 12.088 0.562 -14.308 1.00 82.62 83 GLU A O 1
ATOM 694 N N . PRO A 1 84 ? 11.659 -1.229 -15.587 1.00 77.38 84 PRO A N 1
ATOM 695 C CA . PRO A 1 84 ? 12.926 -1.936 -15.313 1.00 77.38 84 PRO A CA 1
ATOM 696 C C . PRO A 1 84 ? 14.207 -1.196 -15.711 1.00 77.38 84 PRO A C 1
ATOM 698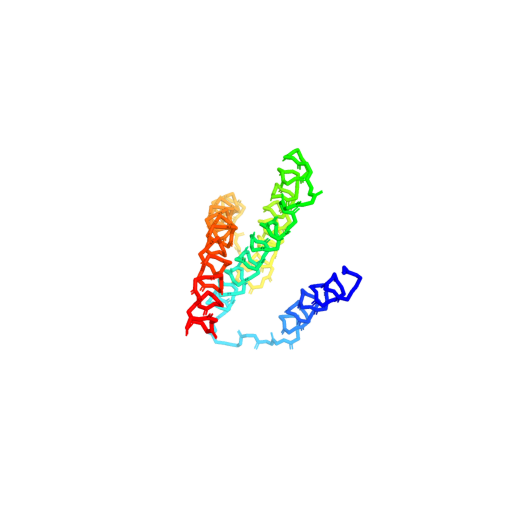 O O . PRO A 1 84 ? 15.298 -1.587 -15.301 1.00 77.38 84 PRO A O 1
ATOM 701 N N . GLY A 1 85 ? 14.092 -0.115 -16.484 1.00 79.69 85 GLY A N 1
ATOM 702 C CA . GLY A 1 85 ? 15.205 0.742 -16.903 1.00 79.69 85 GLY A CA 1
ATOM 703 C C . GLY A 1 85 ? 15.290 2.078 -16.164 1.00 79.69 85 GLY A C 1
ATOM 704 O O . GLY A 1 85 ? 15.978 2.983 -16.644 1.00 79.69 85 GLY A O 1
ATOM 705 N N . LEU A 1 86 ? 14.569 2.245 -15.049 1.00 81.12 86 LEU A N 1
ATOM 706 C CA . LEU A 1 86 ? 14.514 3.519 -14.338 1.00 81.12 86 LEU A CA 1
ATOM 707 C C . LEU A 1 86 ? 15.926 3.983 -13.943 1.00 81.12 86 LEU A C 1
ATOM 709 O O . LEU A 1 86 ? 16.725 3.218 -13.398 1.00 81.12 86 LEU A O 1
ATOM 713 N N . ARG A 1 87 ? 16.259 5.252 -14.205 1.00 84.06 87 ARG A N 1
ATOM 714 C CA . ARG A 1 87 ? 17.544 5.817 -13.761 1.00 84.06 87 ARG A CA 1
ATOM 715 C C . ARG A 1 87 ? 17.518 5.991 -12.249 1.00 84.06 87 ARG A C 1
ATOM 717 O O . ARG A 1 87 ? 16.513 6.440 -11.710 1.00 84.06 87 ARG A O 1
ATOM 724 N N . TRP A 1 88 ? 18.649 5.748 -11.588 1.00 75.00 88 TRP A N 1
ATOM 725 C CA . TRP A 1 88 ? 18.817 5.900 -10.133 1.00 75.00 88 TRP A CA 1
ATOM 726 C C . TRP A 1 88 ? 18.272 7.221 -9.568 1.00 75.00 88 TRP A C 1
ATOM 728 O O . TRP A 1 88 ? 17.683 7.236 -8.492 1.00 75.00 88 TRP A O 1
ATOM 738 N N . THR A 1 89 ? 18.389 8.319 -10.317 1.00 78.44 89 THR A N 1
ATOM 739 C CA . THR A 1 89 ? 17.866 9.640 -9.933 1.00 78.44 89 THR A CA 1
ATOM 740 C C . THR A 1 89 ? 16.340 9.687 -9.798 1.00 78.44 89 THR A C 1
ATOM 742 O O . THR A 1 89 ? 15.836 10.445 -8.977 1.00 78.44 89 THR A O 1
ATOM 745 N N . HIS A 1 90 ? 15.603 8.856 -10.539 1.00 84.44 90 HIS A N 1
ATOM 746 C CA . HIS A 1 90 ? 14.137 8.803 -10.505 1.00 84.44 90 HIS A CA 1
ATOM 747 C C . HIS A 1 90 ? 13.586 7.789 -9.491 1.00 84.44 90 HIS A C 1
ATOM 749 O O . HIS A 1 90 ? 12.375 7.747 -9.274 1.00 84.44 90 HIS A O 1
ATOM 755 N N . TYR A 1 91 ? 14.438 7.004 -8.816 1.00 84.88 91 TYR A N 1
ATOM 756 C CA . TYR A 1 91 ? 13.988 6.106 -7.741 1.00 84.88 91 TYR A CA 1
ATOM 757 C C . TYR A 1 91 ? 13.423 6.897 -6.570 1.00 84.88 91 TYR A C 1
ATOM 759 O O . TYR A 1 91 ? 12.394 6.526 -6.014 1.00 84.88 91 TYR A O 1
ATOM 767 N N . LEU A 1 92 ? 14.089 7.996 -6.204 1.00 85.69 92 LEU A N 1
ATOM 768 C CA . LEU A 1 92 ? 13.654 8.841 -5.099 1.00 85.69 92 LEU A CA 1
ATOM 769 C C . LEU A 1 92 ? 12.320 9.520 -5.421 1.00 85.69 92 LEU A C 1
ATOM 771 O O . LEU A 1 92 ? 11.414 9.517 -4.595 1.00 85.69 92 LEU A O 1
ATOM 775 N N . GLU A 1 93 ? 12.183 10.046 -6.637 1.00 87.69 93 GLU A N 1
ATOM 776 C CA . GLU A 1 93 ? 10.943 10.650 -7.127 1.00 87.69 93 GLU A CA 1
ATOM 777 C C . GLU A 1 93 ? 9.791 9.634 -7.141 1.00 87.69 93 GLU A C 1
ATOM 779 O O . GLU A 1 93 ? 8.714 9.895 -6.605 1.00 87.69 93 GLU A O 1
ATOM 784 N N . SER A 1 94 ? 10.046 8.431 -7.663 1.00 88.75 94 SER A N 1
ATOM 785 C CA . SER A 1 94 ? 9.066 7.341 -7.690 1.00 88.75 94 SER A CA 1
ATOM 786 C C . SER A 1 94 ? 8.675 6.897 -6.282 1.00 88.75 94 SER A C 1
ATOM 788 O O . SER A 1 94 ? 7.493 6.703 -6.005 1.00 88.75 94 SER A O 1
ATOM 790 N N . LEU A 1 95 ? 9.640 6.798 -5.364 1.00 88.75 95 LEU A N 1
ATOM 791 C CA . LEU A 1 95 ? 9.379 6.472 -3.965 1.00 88.75 95 LEU A CA 1
ATOM 792 C C . LEU A 1 95 ? 8.501 7.530 -3.298 1.00 88.75 95 LEU A C 1
ATOM 794 O O . LEU A 1 95 ? 7.555 7.167 -2.605 1.00 88.75 95 LEU A O 1
ATOM 798 N N . ILE A 1 96 ? 8.782 8.818 -3.516 1.00 91.12 96 ILE A N 1
ATOM 799 C CA . ILE A 1 96 ? 7.970 9.918 -2.980 1.00 91.12 96 ILE A CA 1
ATOM 800 C C . ILE A 1 96 ? 6.543 9.832 -3.528 1.00 91.12 96 ILE A C 1
ATOM 802 O O . ILE A 1 96 ? 5.594 9.879 -2.747 1.00 91.12 96 ILE A O 1
ATOM 806 N N . ASN A 1 97 ? 6.374 9.627 -4.836 1.00 91.31 97 ASN A N 1
ATOM 807 C CA . ASN A 1 97 ? 5.055 9.521 -5.462 1.00 91.31 97 ASN A CA 1
ATOM 808 C C . ASN A 1 97 ? 4.255 8.325 -4.924 1.00 91.31 97 ASN A C 1
ATOM 810 O O . ASN A 1 97 ? 3.098 8.477 -4.521 1.00 91.31 97 ASN A O 1
ATOM 814 N N . ILE A 1 98 ? 4.883 7.149 -4.850 1.00 91.62 98 ILE A N 1
ATOM 815 C CA . ILE A 1 98 ? 4.277 5.927 -4.305 1.00 91.62 98 ILE A CA 1
ATOM 816 C C . ILE A 1 98 ? 3.935 6.117 -2.822 1.00 91.62 98 ILE A C 1
ATOM 818 O O . ILE A 1 98 ? 2.848 5.728 -2.391 1.00 91.62 98 ILE A O 1
ATOM 822 N N . ALA A 1 99 ? 4.812 6.751 -2.042 1.00 91.81 99 ALA A N 1
ATOM 823 C CA . ALA A 1 99 ? 4.584 7.031 -0.630 1.00 91.81 99 ALA A CA 1
ATOM 824 C C . ALA A 1 99 ? 3.417 8.005 -0.422 1.00 91.81 99 ALA A C 1
ATOM 826 O O . ALA A 1 99 ? 2.497 7.707 0.342 1.00 91.81 99 ALA A O 1
ATOM 827 N N . CYS A 1 100 ? 3.392 9.134 -1.134 1.00 92.50 100 CYS A N 1
ATOM 828 C CA . CYS A 1 100 ? 2.289 10.093 -1.081 1.00 92.50 100 CYS A CA 1
ATOM 829 C C . CYS A 1 100 ? 0.955 9.430 -1.444 1.00 92.50 100 CYS A C 1
ATOM 831 O O . CYS A 1 100 ? -0.032 9.586 -0.721 1.00 92.50 100 CYS A O 1
ATOM 833 N N . PHE A 1 101 ? 0.934 8.635 -2.514 1.00 91.44 101 PHE A N 1
ATOM 834 C CA . PHE A 1 101 ? -0.255 7.899 -2.931 1.00 91.44 101 PHE A CA 1
ATOM 835 C C . PHE A 1 101 ? -0.717 6.883 -1.876 1.00 91.44 101 PHE A C 1
ATOM 837 O O . PHE A 1 101 ? -1.897 6.844 -1.517 1.00 91.44 101 PHE A O 1
ATOM 844 N N . THR A 1 102 ? 0.217 6.105 -1.327 1.00 93.19 102 THR A N 1
ATOM 845 C CA . THR A 1 102 ? -0.040 5.109 -0.276 1.00 93.19 102 THR A CA 1
ATOM 846 C C . THR A 1 102 ? -0.599 5.769 0.984 1.00 93.19 102 THR A C 1
ATOM 848 O O . THR A 1 102 ? -1.594 5.296 1.534 1.00 93.19 102 THR A O 1
ATOM 851 N N . ALA A 1 103 ? -0.016 6.889 1.422 1.00 92.19 103 ALA A N 1
ATOM 852 C CA . ALA A 1 103 ? -0.493 7.643 2.579 1.00 92.19 103 ALA A CA 1
ATOM 853 C C . ALA A 1 103 ? -1.927 8.148 2.374 1.00 92.19 103 ALA A C 1
ATOM 855 O O . ALA A 1 103 ? -2.776 7.929 3.241 1.00 92.19 103 ALA A O 1
ATOM 856 N N . LEU A 1 104 ? -2.220 8.763 1.221 1.00 92.75 104 LEU A N 1
ATOM 857 C CA . LEU A 1 104 ? -3.567 9.235 0.886 1.00 92.75 104 LEU A CA 1
ATOM 858 C C . LEU A 1 104 ? -4.585 8.089 0.892 1.00 92.75 104 LEU A C 1
ATOM 860 O O . LEU A 1 104 ? -5.658 8.226 1.479 1.00 92.75 104 LEU A O 1
ATOM 864 N N . CYS A 1 105 ? -4.240 6.943 0.304 1.00 92.50 105 CYS A N 1
ATOM 865 C CA . CYS A 1 105 ? -5.123 5.779 0.249 1.00 92.50 105 CYS A CA 1
ATOM 866 C C . CYS A 1 105 ? -5.336 5.130 1.626 1.00 92.50 105 CYS A C 1
ATOM 868 O O . CYS A 1 105 ? -6.465 4.770 1.960 1.00 92.50 105 CYS A O 1
ATOM 870 N N . LEU A 1 106 ? -4.289 5.017 2.452 1.00 90.94 106 LEU A N 1
ATOM 871 C CA . LEU A 1 106 ? -4.399 4.533 3.834 1.00 90.94 106 LEU A CA 1
ATOM 872 C C . LEU A 1 106 ? -5.303 5.447 4.666 1.00 90.94 106 LEU A C 1
ATOM 874 O O . LEU A 1 106 ? -6.195 4.960 5.363 1.00 90.94 106 LEU A O 1
ATOM 878 N N . PHE A 1 107 ? -5.119 6.766 4.566 1.00 89.88 107 PHE A N 1
ATOM 879 C CA . PHE A 1 107 ? -5.981 7.735 5.243 1.00 89.88 107 PHE A CA 1
ATOM 880 C C . PHE A 1 107 ? -7.427 7.665 4.743 1.00 89.88 107 PHE A C 1
ATOM 882 O O . PHE A 1 107 ? -8.353 7.638 5.558 1.00 89.88 107 PHE A O 1
ATOM 889 N N . ALA A 1 108 ? -7.635 7.578 3.427 1.00 86.75 108 ALA A N 1
ATOM 890 C CA . ALA A 1 108 ? -8.960 7.405 2.844 1.00 86.75 108 ALA A CA 1
ATOM 891 C C . ALA A 1 108 ? -9.632 6.131 3.376 1.00 86.75 108 ALA A C 1
ATOM 893 O O . ALA A 1 108 ? -10.753 6.190 3.875 1.00 86.75 108 ALA A O 1
ATOM 894 N N . GLY A 1 109 ? -8.932 4.994 3.376 1.00 85.25 109 GLY A N 1
ATOM 895 C CA . GLY A 1 109 ? -9.433 3.739 3.936 1.00 85.25 109 GLY A CA 1
ATOM 896 C C . GLY A 1 109 ? -9.785 3.835 5.422 1.00 85.25 109 GLY A C 1
ATOM 897 O O . GLY A 1 109 ? -10.844 3.359 5.842 1.00 85.25 109 GLY A O 1
ATOM 898 N N . PHE A 1 110 ? -8.933 4.501 6.204 1.00 85.88 110 PHE A N 1
ATOM 899 C CA . PHE A 1 110 ? -9.134 4.702 7.638 1.00 85.88 110 PHE A CA 1
ATOM 900 C C . PHE A 1 110 ? -10.389 5.536 7.939 1.00 85.88 110 PHE A C 1
ATOM 902 O O . PHE A 1 110 ? -11.153 5.202 8.845 1.00 85.88 110 PHE A O 1
ATOM 909 N N . PHE A 1 111 ? -10.655 6.594 7.165 1.00 82.31 111 PHE A N 1
ATOM 910 C CA . PHE A 1 111 ? -11.785 7.496 7.418 1.00 82.31 111 PHE A CA 1
ATOM 911 C C . PHE A 1 111 ? -13.081 7.130 6.685 1.00 82.31 111 PHE A C 1
ATOM 913 O O . PHE A 1 111 ? -14.161 7.330 7.249 1.00 82.31 111 PHE A O 1
ATOM 920 N N . CYS A 1 112 ? -13.028 6.557 5.479 1.00 72.06 112 CYS A N 1
ATOM 921 C CA . CYS A 1 112 ? -14.226 6.191 4.712 1.00 72.06 112 CYS A CA 1
ATOM 922 C C . CYS A 1 112 ? -15.099 5.155 5.441 1.00 72.06 112 CYS A C 1
ATOM 924 O O . CYS A 1 112 ? -16.324 5.171 5.304 1.00 72.06 112 CYS A O 1
ATOM 926 N N . PHE A 1 113 ? -14.507 4.292 6.274 1.00 60.53 113 PHE A N 1
ATOM 927 C CA . PHE A 1 113 ? -15.261 3.279 7.017 1.00 60.53 113 PHE A CA 1
ATOM 928 C C . PHE A 1 113 ? -15.998 3.827 8.257 1.00 60.53 113 PHE A C 1
ATOM 930 O O . PHE A 1 113 ? -16.978 3.225 8.704 1.00 60.53 113 PHE A O 1
ATOM 937 N N . LYS A 1 114 ? -15.627 5.017 8.763 1.00 53.62 114 LYS A N 1
ATOM 938 C CA . LYS A 1 114 ? -16.309 5.689 9.893 1.00 53.62 114 LYS A CA 1
ATOM 939 C C . LYS A 1 114 ? -17.795 5.957 9.613 1.00 53.62 114 LYS A C 1
ATOM 941 O O . LYS A 1 114 ? -18.597 6.009 10.547 1.00 53.62 114 LYS A O 1
ATOM 946 N N . ASN A 1 115 ? -18.177 6.099 8.341 1.00 52.22 115 ASN A N 1
ATOM 947 C CA . ASN A 1 115 ? -19.563 6.366 7.965 1.00 52.22 115 ASN A CA 1
ATOM 948 C C . ASN A 1 115 ? -20.445 5.111 7.958 1.00 52.22 115 ASN A C 1
ATOM 950 O O . ASN A 1 115 ? -21.600 5.211 8.351 1.00 52.22 115 ASN A O 1
ATOM 954 N N . GLN A 1 116 ? -19.936 3.918 7.639 1.00 53.12 116 GLN A N 1
ATOM 955 C CA . GLN A 1 116 ? -20.798 2.731 7.530 1.00 53.12 116 GLN A CA 1
ATOM 956 C C . GLN A 1 116 ? -21.300 2.209 8.883 1.00 53.12 116 GLN A C 1
ATOM 958 O O . GLN A 1 116 ? -22.446 1.776 8.969 1.00 53.12 116 GLN A O 1
ATOM 963 N N . GLY A 1 117 ? -20.510 2.315 9.960 1.00 50.22 117 GLY A N 1
ATOM 964 C CA . GLY A 1 117 ? -20.963 1.934 11.307 1.00 50.22 117 GLY A CA 1
ATOM 965 C C . GLY A 1 117 ? -22.112 2.812 11.824 1.00 50.22 117 GLY A C 1
ATOM 966 O O . GLY A 1 117 ? -23.054 2.313 12.441 1.00 50.22 117 GLY A O 1
ATOM 967 N N . LYS A 1 118 ? -22.086 4.112 11.500 1.00 48.66 118 LYS A N 1
ATOM 968 C CA . LYS A 1 118 ? -23.169 5.052 11.828 1.00 48.66 118 LYS A CA 1
ATOM 969 C C . LYS A 1 118 ? -24.391 4.855 10.933 1.00 48.66 118 LYS A C 1
ATOM 971 O O . LYS A 1 118 ? -25.508 4.898 11.439 1.00 48.66 118 LYS A O 1
ATOM 976 N N . THR A 1 119 ? -24.205 4.587 9.640 1.00 50.00 119 THR A N 1
ATOM 977 C CA . THR A 1 119 ? -25.317 4.313 8.716 1.00 50.00 119 THR A CA 1
ATOM 978 C C . THR A 1 119 ? -25.996 2.978 9.032 1.00 50.00 119 THR A C 1
ATOM 980 O O . THR A 1 119 ? -27.221 2.915 9.036 1.00 50.00 119 THR A O 1
ATOM 983 N N . ALA A 1 120 ? -25.240 1.936 9.391 1.00 48.25 120 ALA A N 1
ATOM 984 C CA . ALA A 1 120 ? -25.788 0.652 9.830 1.00 48.25 120 ALA A CA 1
ATOM 985 C C . ALA A 1 120 ? -26.542 0.767 11.168 1.00 48.25 120 ALA A C 1
ATOM 987 O O . ALA A 1 120 ? -27.619 0.193 11.310 1.00 48.25 120 ALA A O 1
ATOM 988 N N . GLN A 1 121 ? -26.049 1.565 12.126 1.00 51.19 121 GLN A N 1
ATOM 989 C CA . GLN A 1 121 ? -26.796 1.877 13.354 1.00 51.19 121 GLN A CA 1
ATOM 990 C C . GLN A 1 121 ? -28.046 2.733 13.092 1.00 51.19 121 GLN A C 1
ATOM 992 O O . GLN A 1 121 ? -29.075 2.517 13.732 1.00 51.19 121 GLN A O 1
ATOM 997 N N . ALA A 1 122 ? -27.994 3.677 12.149 1.00 50.53 122 ALA A N 1
ATOM 998 C CA . ALA A 1 122 ? -29.145 4.492 11.759 1.00 50.53 122 ALA A CA 1
ATOM 999 C C . ALA A 1 122 ? -30.230 3.665 11.041 1.00 50.53 122 ALA A C 1
ATOM 1001 O O . ALA A 1 122 ? -31.417 3.828 11.322 1.00 50.53 122 ALA A O 1
ATOM 1002 N N . LEU A 1 123 ? -29.833 2.731 10.172 1.00 51.72 123 LEU A N 1
ATOM 1003 C CA . LEU A 1 123 ? -30.735 1.796 9.491 1.00 51.72 123 LEU A CA 1
ATOM 1004 C C . LEU A 1 123 ? -31.300 0.737 10.452 1.00 51.72 123 LEU A C 1
ATOM 1006 O O . LEU A 1 123 ? -32.493 0.446 10.408 1.00 51.72 123 LEU A O 1
ATOM 1010 N N . GLY A 1 124 ? -30.486 0.226 11.382 1.00 49.75 124 GLY A N 1
ATOM 1011 C CA . GLY A 1 124 ? -30.929 -0.711 12.420 1.00 49.75 124 GLY A CA 1
ATOM 1012 C C . GLY A 1 124 ? -31.896 -0.098 13.441 1.00 49.75 124 GLY A C 1
ATOM 1013 O O . GLY A 1 124 ? -32.755 -0.803 13.967 1.00 49.75 124 GLY A O 1
ATOM 1014 N N . ARG A 1 125 ? -31.814 1.218 13.690 1.00 49.09 125 ARG A N 1
ATOM 1015 C CA . ARG A 1 125 ? -32.812 1.953 14.488 1.00 49.09 125 ARG A CA 1
ATOM 1016 C C . ARG A 1 125 ? -34.127 2.178 13.738 1.00 49.09 125 ARG A C 1
ATOM 1018 O O . ARG A 1 125 ? -35.173 2.121 14.369 1.00 49.09 125 ARG A O 1
ATOM 1025 N N . LYS A 1 126 ? -34.099 2.372 12.413 1.00 48.22 126 LYS A N 1
ATOM 1026 C CA . LYS A 1 126 ? -35.317 2.534 11.592 1.00 48.22 126 LYS A CA 1
ATOM 1027 C C . LYS A 1 126 ? -36.141 1.249 11.435 1.00 48.22 126 LYS A C 1
ATOM 1029 O O . LYS A 1 126 ? -37.334 1.341 11.209 1.00 48.22 126 LYS A O 1
ATOM 1034 N N . SER A 1 127 ? -35.528 0.073 11.572 1.00 41.34 127 SER A N 1
ATOM 1035 C CA . SER A 1 127 ? -36.220 -1.225 11.486 1.00 41.34 127 SER A CA 1
ATOM 1036 C C . SER A 1 127 ? -36.902 -1.669 12.794 1.00 41.34 127 SER A C 1
ATOM 1038 O O . SER A 1 127 ? -37.533 -2.723 12.812 1.00 41.34 127 SER A O 1
ATOM 1040 N N . ARG A 1 128 ? -36.734 -0.925 13.897 1.00 45.19 128 ARG A N 1
ATOM 1041 C CA . ARG A 1 128 ? -37.317 -1.235 15.219 1.00 45.19 128 ARG A CA 1
ATOM 1042 C C . ARG A 1 128 ? -38.331 -0.185 15.700 1.00 45.19 128 ARG A C 1
ATOM 1044 O O . ARG A 1 128 ? -38.670 -0.197 16.880 1.00 45.19 128 ARG A O 1
ATOM 1051 N N . GLY A 1 129 ? -38.743 0.731 14.824 1.00 37.81 129 GLY A N 1
ATOM 1052 C CA . GLY A 1 129 ? -39.781 1.732 15.084 1.00 37.81 129 GLY A CA 1
ATOM 1053 C C . GLY A 1 129 ? -41.081 1.355 14.404 1.00 37.81 129 GLY A C 1
ATOM 1054 O O . GLY A 1 129 ? -40.989 0.850 13.264 1.00 37.81 129 GLY A O 1
#

Sequence (129 aa):
MRKEIKLHILFCLGTLLIFIGQPLIDNPHSVFGYFLFLCSIYMGRWIYGQSYTANWLDIFRMFFLSFFAWSIGGLAVFVSYVEPGLRWTHYLESLINIACFTALCLFAGFFCFKNQGKTAQALGRKSRG

Secondary structure (DSSP, 8-state):
-HHHHHHHHHHHHHHHHHHHH----S-HHHHHHHHHHHHHHHHHHHHHHHTTTS-HHHHHHHHHHHHHHHHHHHHHHIIIII-TT--HHHHHHHHHHHHHHHHHHHHHHHHHTHHHHHHHHHHHHHTT-